Protein AF-A0A1C6UU02-F1 (afdb_monomer)

Structure (mmCIF, N/CA/C/O backbone):
data_AF-A0A1C6UU02-F1
#
_entry.id   AF-A0A1C6UU02-F1
#
loop_
_atom_site.group_PDB
_atom_site.id
_atom_site.type_symbol
_atom_site.label_atom_id
_atom_site.label_alt_id
_atom_site.label_comp_id
_atom_site.label_asym_id
_atom_site.label_entity_id
_atom_site.label_seq_id
_atom_site.pdbx_PDB_ins_code
_atom_site.Cartn_x
_atom_site.Cartn_y
_atom_site.Cartn_z
_atom_site.occupancy
_atom_site.B_iso_or_equiv
_atom_site.auth_seq_id
_atom_site.auth_comp_id
_atom_site.auth_asym_id
_atom_site.auth_atom_id
_atom_site.pdbx_PDB_model_num
ATOM 1 N N . MET A 1 1 ? -21.611 -5.844 -23.981 1.00 40.53 1 MET A N 1
ATOM 2 C CA . MET A 1 1 ? -20.392 -5.677 -23.162 1.00 40.53 1 MET A CA 1
ATOM 3 C C . MET A 1 1 ? -20.808 -4.997 -21.869 1.00 40.53 1 MET A C 1
ATOM 5 O O . MET A 1 1 ? -21.014 -3.793 -21.858 1.00 40.53 1 MET A O 1
ATOM 9 N N . THR A 1 2 ? -21.097 -5.777 -20.831 1.00 46.09 2 THR A N 1
ATOM 10 C CA . THR A 1 2 ? -21.616 -5.283 -19.549 1.00 46.09 2 THR A CA 1
ATOM 11 C C . THR A 1 2 ? -20.455 -4.866 -18.649 1.00 46.09 2 THR A C 1
ATOM 13 O O . THR A 1 2 ? -19.833 -5.696 -17.989 1.00 46.09 2 THR A O 1
ATOM 16 N N . SER A 1 3 ? -20.153 -3.567 -18.643 1.00 44.94 3 SER A N 1
ATOM 17 C CA . SER A 1 3 ? -19.228 -2.929 -17.702 1.00 44.94 3 SER A CA 1
ATOM 18 C C . SER A 1 3 ? -19.846 -2.934 -16.301 1.00 44.94 3 SER A C 1
ATOM 20 O O . SER A 1 3 ? -20.579 -2.022 -15.931 1.00 44.94 3 SER A O 1
ATOM 22 N N . GLN A 1 4 ? -19.614 -4.004 -15.545 1.00 51.34 4 GLN A N 1
ATOM 23 C CA . GLN A 1 4 ? -20.129 -4.163 -14.186 1.00 51.34 4 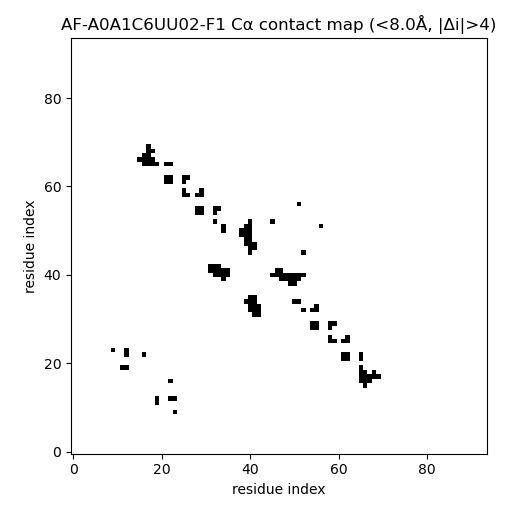GLN A CA 1
ATOM 24 C C . GLN A 1 4 ? -19.157 -3.526 -13.178 1.00 51.34 4 GLN A C 1
ATOM 26 O O . GLN A 1 4 ? -18.070 -4.041 -12.931 1.00 51.34 4 GLN A O 1
ATOM 31 N N . THR A 1 5 ? -19.562 -2.359 -12.667 1.00 50.06 5 THR A N 1
ATOM 32 C CA . THR A 1 5 ? -19.484 -1.945 -11.250 1.00 50.06 5 THR A CA 1
ATOM 33 C C . THR A 1 5 ? -18.200 -2.292 -10.479 1.00 50.06 5 THR A C 1
ATOM 35 O O . THR A 1 5 ? -18.153 -3.215 -9.673 1.00 50.06 5 THR A O 1
ATOM 38 N N . GLY A 1 6 ? -17.175 -1.447 -10.613 1.00 50.75 6 GLY A N 1
ATOM 39 C CA . GLY A 1 6 ? -15.969 -1.469 -9.768 1.00 50.75 6 GLY A CA 1
ATOM 40 C C . GLY A 1 6 ? -16.185 -1.080 -8.293 1.00 50.75 6 GLY A C 1
ATOM 41 O O . GLY A 1 6 ? -15.214 -0.944 -7.559 1.00 50.75 6 GLY A O 1
ATOM 42 N N . THR A 1 7 ? -17.429 -0.887 -7.842 1.00 53.91 7 THR A N 1
ATOM 43 C CA . THR A 1 7 ? -17.753 -0.381 -6.492 1.00 53.91 7 THR A CA 1
ATOM 44 C C . THR A 1 7 ? -18.286 -1.466 -5.541 1.00 53.91 7 THR A C 1
ATOM 46 O O . THR A 1 7 ? -18.223 -1.274 -4.331 1.00 53.91 7 THR A O 1
ATOM 49 N N . ASP A 1 8 ? -18.738 -2.611 -6.071 1.00 49.56 8 ASP A N 1
ATOM 50 C CA . ASP A 1 8 ? -19.448 -3.683 -5.338 1.00 49.56 8 ASP A CA 1
ATOM 51 C C . ASP A 1 8 ? -18.515 -4.756 -4.730 1.00 49.56 8 ASP A C 1
ATOM 53 O O . ASP A 1 8 ? -18.778 -5.310 -3.671 1.00 49.56 8 ASP A O 1
ATOM 57 N N . ARG A 1 9 ? -17.347 -5.023 -5.331 1.00 54.97 9 ARG A N 1
ATOM 58 C CA . ARG A 1 9 ? -16.531 -6.204 -4.965 1.00 54.97 9 ARG A CA 1
ATOM 59 C C . ARG A 1 9 ? -15.604 -6.035 -3.746 1.00 54.97 9 ARG A C 1
ATOM 61 O O . ARG A 1 9 ? -14.786 -6.911 -3.478 1.00 54.97 9 ARG A O 1
ATOM 68 N N . GLN A 1 10 ? -15.701 -4.923 -3.019 1.00 57.09 10 GLN A N 1
ATOM 69 C CA . GLN A 1 10 ? -14.917 -4.634 -1.805 1.00 57.09 10 GLN A CA 1
ATOM 70 C C . GLN A 1 10 ? -15.832 -4.151 -0.677 1.00 57.09 10 GLN A C 1
ATOM 72 O O . GLN A 1 10 ? -15.655 -3.053 -0.145 1.00 57.09 10 GLN A O 1
ATOM 77 N N . ASP A 1 11 ? -16.873 -4.928 -0.395 1.00 61.88 11 ASP A N 1
ATOM 78 C CA . ASP A 1 11 ? -18.028 -4.415 0.338 1.00 61.88 11 ASP A CA 1
ATOM 79 C C . ASP A 1 11 ? -17.699 -4.066 1.801 1.00 61.88 11 ASP A C 1
ATOM 81 O O . ASP A 1 11 ? -18.152 -3.031 2.283 1.00 61.88 11 ASP A O 1
ATOM 85 N N . PHE A 1 12 ? -16.788 -4.794 2.468 1.00 66.56 12 PHE A N 1
ATOM 86 C CA . PHE A 1 12 ? -16.319 -4.430 3.812 1.00 66.56 12 PHE A CA 1
ATOM 87 C C . PHE A 1 12 ? -14.849 -4.796 4.057 1.00 66.56 12 PHE A C 1
ATOM 89 O O . PHE A 1 12 ? -14.406 -5.870 3.640 1.00 66.56 12 PHE A O 1
ATOM 96 N N . PRO A 1 13 ? -14.077 -3.926 4.736 1.00 79.56 13 PRO A N 1
ATOM 97 C CA . PRO A 1 13 ? -12.743 -4.286 5.186 1.00 79.56 13 PRO A CA 1
ATOM 98 C C . PRO A 1 13 ? -12.812 -5.383 6.270 1.00 79.56 13 PRO A C 1
ATOM 100 O O . PRO A 1 13 ? -13.821 -5.484 6.974 1.00 79.56 13 PRO A O 1
ATOM 103 N N . PRO A 1 14 ? -11.744 -6.180 6.443 1.00 82.50 14 PRO A N 1
ATOM 104 C CA . PRO A 1 14 ? -11.637 -7.158 7.520 1.00 82.50 14 PRO A CA 1
ATOM 105 C C . PRO A 1 14 ? -11.813 -6.531 8.906 1.00 82.50 14 PRO A C 1
ATOM 107 O O . PRO A 1 14 ? -11.570 -5.336 9.104 1.00 82.50 14 PRO A O 1
ATOM 110 N N . GLU A 1 15 ? -12.178 -7.354 9.891 1.00 80.44 15 GLU A N 1
ATOM 111 C CA . GLU A 1 15 ? -12.252 -6.900 11.277 1.00 80.44 15 GLU A CA 1
ATOM 112 C C . GLU A 1 15 ? -10.910 -6.318 11.761 1.00 80.44 15 GLU A C 1
ATOM 114 O O . GLU A 1 15 ? -9.828 -6.773 11.389 1.00 80.44 15 GLU A O 1
ATOM 119 N N . GLY A 1 16 ? -10.974 -5.258 12.570 1.00 83.12 16 GLY A N 1
ATOM 120 C CA . GLY A 1 16 ? -9.782 -4.567 13.071 1.00 83.12 16 GLY A CA 1
ATOM 121 C C . GLY A 1 16 ? -9.157 -3.555 12.105 1.00 83.12 16 GLY A C 1
ATOM 122 O O . GLY A 1 16 ? -8.215 -2.868 12.498 1.00 83.12 16 GLY A O 1
ATOM 123 N N . VAL A 1 17 ? -9.680 -3.392 10.884 1.00 89.50 17 VAL A N 1
ATOM 124 C CA . VAL A 1 17 ? -9.340 -2.234 10.046 1.00 89.50 17 VAL A CA 1
ATOM 125 C C . VAL A 1 17 ? -9.952 -0.972 10.650 1.00 89.50 17 VAL A C 1
ATOM 127 O O . VAL A 1 17 ? -11.160 -0.863 10.846 1.00 89.50 17 VAL A O 1
ATOM 130 N N . THR A 1 18 ? -9.094 -0.001 10.928 1.00 88.62 18 THR A N 1
ATOM 131 C CA . THR A 1 18 ? -9.443 1.277 11.562 1.00 88.62 18 THR A CA 1
ATOM 132 C C . THR A 1 18 ? -9.607 2.417 10.562 1.00 88.62 18 THR A C 1
ATOM 134 O O . THR A 1 18 ? -10.345 3.359 10.839 1.00 88.62 18 THR A O 1
ATOM 137 N N . ASP A 1 19 ? -9.006 2.295 9.374 1.00 89.56 19 ASP A N 1
ATOM 138 C CA . ASP A 1 19 ? -9.262 3.167 8.224 1.00 89.56 19 ASP A CA 1
ATOM 139 C C . ASP A 1 19 ? -9.742 2.344 7.007 1.00 89.56 19 ASP A C 1
ATOM 141 O O . ASP A 1 19 ? -8.931 1.870 6.201 1.00 89.56 19 ASP A O 1
ATOM 145 N N . PRO A 1 20 ? -11.070 2.153 6.860 1.00 89.50 20 PRO A N 1
ATOM 146 C CA . PRO A 1 20 ? -11.667 1.418 5.744 1.00 89.50 20 PRO A CA 1
ATOM 147 C C . PRO A 1 20 ? -11.349 1.994 4.363 1.00 89.50 20 PRO A C 1
ATOM 149 O O . PRO A 1 20 ? -11.231 1.242 3.396 1.00 89.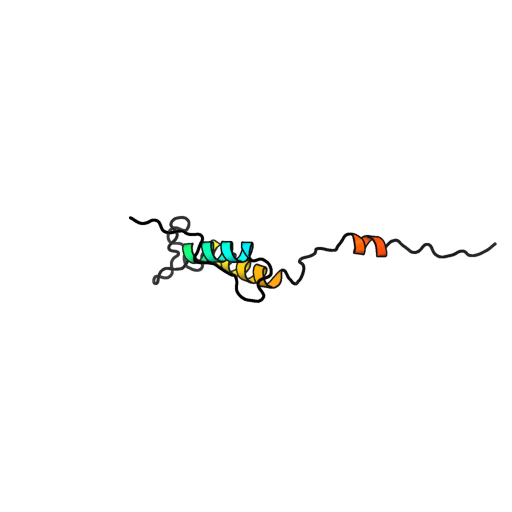50 20 PRO A O 1
ATOM 152 N N . MET A 1 21 ? -11.243 3.320 4.242 1.00 91.94 21 MET A N 1
ATOM 153 C CA . MET A 1 21 ? -11.047 3.978 2.947 1.00 91.94 21 MET A CA 1
ATOM 154 C C . MET A 1 21 ? -9.603 3.832 2.483 1.00 91.94 21 MET A C 1
ATOM 156 O O . MET A 1 21 ? -9.368 3.469 1.327 1.00 91.94 21 MET A O 1
ATOM 160 N N . LEU A 1 22 ? -8.644 4.026 3.394 1.00 92.75 22 LEU A N 1
ATOM 161 C CA . LEU A 1 22 ? -7.235 3.747 3.132 1.00 92.75 22 LEU A CA 1
ATOM 162 C C . LEU A 1 22 ? -7.028 2.281 2.747 1.00 92.75 22 LEU A C 1
ATOM 164 O O . LEU A 1 22 ? -6.320 1.999 1.781 1.00 92.75 22 LEU A O 1
ATOM 168 N N . TRP A 1 23 ? -7.687 1.356 3.451 1.00 92.75 23 TRP A N 1
ATOM 169 C CA . TRP A 1 23 ? -7.605 -0.070 3.148 1.00 92.75 23 TRP A CA 1
ATOM 170 C C . TRP A 1 23 ? -8.112 -0.391 1.734 1.00 92.75 23 TRP A C 1
ATOM 172 O O . TRP A 1 23 ? -7.387 -1.001 0.950 1.00 92.75 23 TRP A O 1
ATOM 182 N N . ARG A 1 24 ? -9.311 0.078 1.357 1.00 93.19 24 ARG A N 1
ATOM 183 C CA . ARG A 1 24 ? -9.904 -0.174 0.023 1.00 93.19 24 ARG A CA 1
ATOM 184 C C . ARG A 1 24 ? -9.048 0.384 -1.114 1.00 93.19 24 ARG A C 1
ATOM 186 O O . ARG A 1 24 ? -8.834 -0.280 -2.135 1.00 93.19 24 ARG A O 1
ATOM 193 N N . LEU A 1 25 ? -8.520 1.595 -0.932 1.00 94.56 25 LEU A N 1
ATOM 194 C CA . LEU A 1 25 ? -7.602 2.202 -1.892 1.00 94.56 25 LEU A CA 1
ATOM 195 C C . LEU A 1 25 ? -6.335 1.354 -2.045 1.00 94.56 25 LEU A C 1
ATOM 197 O O . LEU A 1 25 ? -5.940 1.033 -3.164 1.00 94.56 25 LEU A O 1
ATOM 201 N N . ALA A 1 26 ? -5.728 0.952 -0.929 1.00 94.75 26 ALA A N 1
ATOM 202 C CA . ALA A 1 26 ? -4.512 0.152 -0.931 1.00 94.75 26 ALA A CA 1
ATOM 203 C C . ALA A 1 26 ? -4.712 -1.216 -1.607 1.00 94.75 26 ALA A C 1
ATOM 205 O O . ALA A 1 26 ? -3.878 -1.615 -2.417 1.00 94.75 26 ALA A O 1
ATOM 206 N N . VAL A 1 27 ? -5.839 -1.897 -1.369 1.00 93.94 27 VAL A N 1
ATOM 207 C CA . VAL A 1 27 ? -6.176 -3.154 -2.065 1.00 93.94 27 VAL A CA 1
ATOM 208 C C . VAL A 1 27 ? -6.293 -2.936 -3.574 1.00 93.94 27 VAL A C 1
ATOM 210 O O . VAL A 1 27 ? -5.777 -3.735 -4.352 1.00 93.94 27 VAL A O 1
ATOM 213 N N . SER A 1 28 ? -6.935 -1.846 -3.997 1.00 93.75 28 SER A N 1
ATOM 214 C CA . SER A 1 28 ? -7.105 -1.532 -5.422 1.00 93.75 28 SER A CA 1
ATOM 215 C C . SER A 1 28 ? -5.757 -1.296 -6.114 1.00 93.75 28 SER A C 1
ATOM 217 O O . SER A 1 28 ? -5.503 -1.851 -7.182 1.00 93.75 28 SER A O 1
ATOM 219 N N . VAL A 1 29 ? -4.857 -0.545 -5.468 1.00 94.06 29 VAL A N 1
ATOM 220 C CA . VAL A 1 29 ? -3.487 -0.319 -5.960 1.00 94.06 29 VAL A CA 1
ATOM 221 C C . VAL A 1 29 ? -2.690 -1.624 -5.983 1.00 94.06 29 VAL A C 1
ATOM 223 O O . VAL A 1 29 ? -1.999 -1.902 -6.961 1.00 94.06 29 VAL A O 1
ATOM 226 N N . ALA A 1 30 ? -2.787 -2.455 -4.942 1.00 92.94 30 ALA A N 1
ATOM 227 C CA . ALA A 1 30 ? -2.106 -3.744 -4.914 1.00 92.94 30 ALA A CA 1
ATOM 228 C C . ALA A 1 30 ? -2.550 -4.621 -6.094 1.00 92.94 30 ALA A C 1
ATOM 230 O O . ALA A 1 30 ? -1.707 -5.055 -6.871 1.00 92.94 30 ALA A O 1
ATOM 231 N N . GLU A 1 31 ? -3.850 -4.827 -6.298 1.00 91.25 31 GLU A N 1
ATOM 232 C CA . GLU A 1 31 ? -4.361 -5.664 -7.393 1.00 91.25 31 GLU A CA 1
ATOM 233 C C . GLU A 1 31 ? -3.885 -5.189 -8.777 1.00 91.25 31 GLU A C 1
ATOM 235 O O . GLU A 1 31 ? -3.493 -6.015 -9.607 1.00 91.25 31 GLU A O 1
ATOM 240 N N . GLU A 1 32 ? -3.820 -3.874 -9.007 1.00 91.81 32 GLU A N 1
ATOM 241 C CA . GLU A 1 32 ? -3.303 -3.312 -10.261 1.00 91.81 32 GLU A CA 1
ATOM 242 C C . GLU A 1 32 ? -1.793 -3.558 -10.443 1.00 91.81 32 GLU A C 1
ATOM 244 O O . GLU A 1 32 ? -1.317 -3.817 -11.551 1.00 91.81 32 GLU A O 1
ATOM 249 N N . HIS A 1 33 ? -1.030 -3.536 -9.349 1.00 91.88 33 HIS A N 1
ATOM 250 C CA . HIS A 1 33 ? 0.423 -3.735 -9.334 1.00 91.88 33 HIS A CA 1
ATOM 251 C C . HIS A 1 33 ? 0.863 -5.169 -9.026 1.00 91.88 33 HIS A C 1
ATOM 253 O O . HIS A 1 33 ? 2.058 -5.424 -8.831 1.00 91.88 33 HIS A O 1
ATOM 259 N N . ARG A 1 34 ? -0.070 -6.121 -8.975 1.00 84.25 34 ARG A N 1
ATOM 260 C CA . ARG A 1 34 ? 0.239 -7.517 -8.677 1.00 84.25 34 ARG A CA 1
ATOM 261 C C . ARG A 1 34 ? 1.225 -8.056 -9.702 1.00 84.25 34 ARG A C 1
ATOM 263 O O . ARG A 1 34 ? 1.046 -7.859 -10.905 1.00 84.25 34 ARG A O 1
ATOM 270 N N . GLY A 1 35 ? 2.255 -8.756 -9.241 1.00 76.44 35 GLY A N 1
ATOM 271 C CA . GLY A 1 35 ? 3.197 -9.416 -10.137 1.00 76.44 35 GLY A CA 1
ATOM 272 C C . GLY A 1 35 ? 2.494 -10.335 -11.137 1.00 76.44 35 GLY A C 1
ATOM 273 O O . GLY A 1 35 ? 1.449 -10.922 -10.830 1.00 76.44 35 GLY A O 1
ATOM 274 N N . ALA A 1 36 ? 3.045 -10.427 -12.343 1.00 66.38 36 ALA A N 1
ATOM 275 C CA . ALA A 1 36 ? 2.801 -11.564 -13.221 1.00 66.38 36 ALA A CA 1
ATOM 276 C C . ALA A 1 36 ? 3.657 -12.755 -12.752 1.00 66.38 36 ALA A C 1
ATOM 278 O O . ALA A 1 36 ? 4.644 -12.566 -12.040 1.00 66.38 36 ALA A O 1
ATOM 279 N N . GLU A 1 37 ? 3.322 -13.974 -13.180 1.00 63.53 37 GLU A N 1
ATOM 280 C CA . GLU A 1 37 ? 4.076 -15.198 -12.838 1.00 63.53 37 GLU A CA 1
ATOM 281 C C . GLU A 1 37 ? 5.575 -15.113 -13.191 1.00 63.53 37 GLU A C 1
ATOM 283 O O . GLU A 1 37 ? 6.392 -15.838 -12.638 1.00 63.53 37 GLU A O 1
ATOM 288 N N . GLN A 1 38 ? 5.950 -14.180 -14.069 1.00 67.88 38 GLN A N 1
ATOM 289 C CA . GLN A 1 38 ? 7.314 -13.949 -14.548 1.00 67.88 38 GLN A CA 1
ATOM 290 C C . GLN A 1 38 ? 8.139 -12.984 -13.672 1.00 67.88 38 GLN A C 1
ATOM 292 O O . GLN A 1 38 ? 9.209 -12.559 -14.093 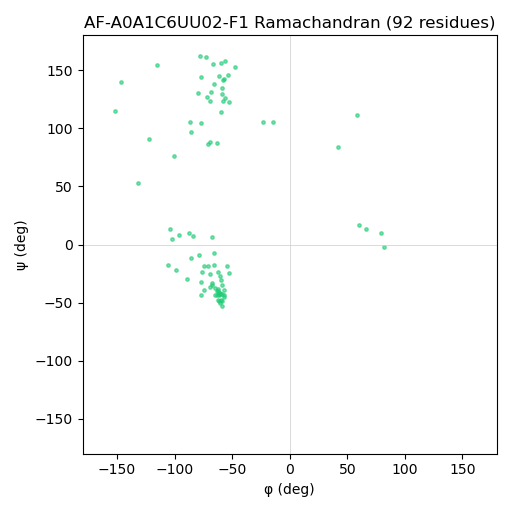1.00 67.88 38 GLN A O 1
ATOM 297 N N . GLY A 1 39 ? 7.666 -12.605 -12.478 1.00 78.12 39 GLY A N 1
ATOM 298 C CA . GLY A 1 39 ? 8.451 -11.804 -11.524 1.00 78.12 39 GLY A CA 1
ATOM 299 C C . GLY A 1 39 ? 8.513 -10.297 -11.809 1.00 78.12 39 GLY A C 1
ATOM 300 O O . GLY A 1 39 ? 9.249 -9.584 -11.131 1.00 78.12 39 GLY A O 1
ATOM 301 N N . HIS A 1 40 ? 7.714 -9.794 -12.754 1.00 85.88 40 HIS A N 1
ATOM 302 C CA . HIS A 1 40 ? 7.631 -8.370 -13.103 1.00 85.88 40 HIS A CA 1
ATOM 303 C C . HIS A 1 40 ? 6.251 -7.791 -12.783 1.00 85.88 40 HIS A C 1
ATOM 305 O O . HIS A 1 40 ? 5.244 -8.508 -12.710 1.00 85.88 40 HIS A O 1
ATOM 311 N N . CYS A 1 41 ? 6.195 -6.479 -12.557 1.00 89.19 41 CYS A N 1
ATOM 312 C CA . CYS A 1 41 ? 4.935 -5.769 -12.362 1.00 89.19 41 CYS A CA 1
ATOM 313 C C . CYS A 1 41 ? 4.125 -5.735 -13.667 1.00 89.19 41 CYS A C 1
ATOM 315 O O . CYS A 1 41 ? 4.646 -5.340 -14.706 1.00 89.19 41 CYS A O 1
ATOM 317 N N . ARG A 1 42 ? 2.834 -6.093 -13.609 1.00 83.06 42 ARG A N 1
ATOM 318 C CA . ARG A 1 42 ? 1.943 -6.057 -14.785 1.00 83.06 42 ARG A CA 1
ATOM 319 C C . ARG A 1 42 ? 1.512 -4.642 -15.192 1.00 83.06 42 ARG A C 1
ATOM 321 O O . ARG A 1 42 ? 0.985 -4.458 -16.285 1.00 83.06 42 ARG A O 1
ATOM 328 N N . ASN A 1 43 ? 1.647 -3.667 -14.289 1.00 86.62 43 ASN A N 1
ATOM 329 C CA . ASN A 1 43 ? 1.169 -2.308 -14.519 1.00 86.62 43 ASN A CA 1
ATOM 330 C C . ASN A 1 43 ? 2.065 -1.600 -15.544 1.00 86.62 43 ASN A C 1
ATOM 332 O O . ASN A 1 43 ? 3.277 -1.505 -15.351 1.00 86.62 43 ASN A O 1
ATOM 336 N N . LEU A 1 44 ? 1.457 -1.051 -16.599 1.00 86.56 44 LEU A N 1
ATOM 337 C CA . LEU A 1 44 ? 2.149 -0.341 -17.679 1.00 86.56 44 LEU A CA 1
ATOM 338 C C . LEU A 1 44 ? 2.922 0.892 -17.185 1.00 86.56 44 LEU A C 1
ATOM 340 O O . LEU A 1 44 ? 3.938 1.253 -17.772 1.00 86.56 44 LEU A O 1
ATOM 344 N N . GLN A 1 45 ? 2.490 1.507 -16.081 1.00 87.25 45 GLN A N 1
ATOM 345 C CA . GLN A 1 45 ? 3.190 2.631 -15.449 1.00 87.25 45 GLN A CA 1
ATOM 346 C C . GLN A 1 45 ? 4.501 2.208 -14.770 1.00 87.25 45 GLN A C 1
ATOM 348 O O . GLN A 1 45 ? 5.362 3.039 -14.499 1.00 87.25 45 GLN A O 1
ATOM 353 N N . CYS A 1 46 ? 4.665 0.913 -14.495 1.00 87.31 46 CYS A N 1
ATOM 354 C CA . CYS A 1 46 ? 5.872 0.329 -13.924 1.00 87.31 46 CYS A CA 1
ATOM 355 C C . CYS A 1 46 ? 6.716 -0.421 -14.959 1.00 87.31 46 CYS A C 1
ATOM 357 O O . CYS A 1 46 ? 7.558 -1.188 -14.519 1.00 87.31 46 CYS A O 1
ATOM 359 N N . ALA A 1 47 ? 6.460 -0.266 -16.265 1.00 71.19 47 ALA A N 1
ATOM 360 C CA . ALA A 1 47 ? 7.043 -1.031 -17.378 1.00 71.19 47 ALA A CA 1
ATOM 361 C C . ALA A 1 47 ? 8.297 -1.863 -17.019 1.00 71.19 47 ALA A C 1
ATOM 363 O O . ALA A 1 47 ? 9.381 -1.314 -16.827 1.00 71.19 47 ALA A O 1
ATOM 364 N N . ASP A 1 48 ? 8.103 -3.185 -16.914 1.00 68.81 48 ASP A N 1
ATOM 365 C CA . ASP A 1 48 ? 9.136 -4.212 -16.686 1.00 68.81 48 ASP A CA 1
ATOM 366 C C . ASP A 1 48 ? 9.959 -4.083 -15.388 1.00 68.81 48 ASP A C 1
ATOM 368 O O . ASP A 1 48 ? 11.003 -4.707 -15.226 1.00 68.81 48 ASP A O 1
ATOM 372 N N . GLN A 1 49 ? 9.498 -3.303 -14.408 1.00 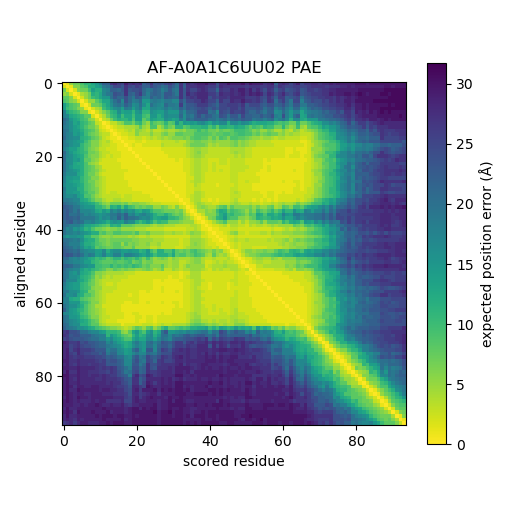80.62 49 GLN A N 1
ATOM 373 C CA . GLN A 1 49 ? 10.160 -3.257 -13.105 1.00 80.62 49 GLN A CA 1
ATOM 374 C C . GLN A 1 49 ? 10.036 -4.612 -12.385 1.00 80.62 49 GLN A C 1
ATOM 376 O O . GLN A 1 49 ? 8.940 -5.203 -12.366 1.00 80.62 49 GLN A O 1
ATOM 381 N N . PRO A 1 50 ? 11.118 -5.085 -11.736 1.00 84.00 50 PRO A N 1
ATOM 382 C CA . PRO A 1 50 ? 1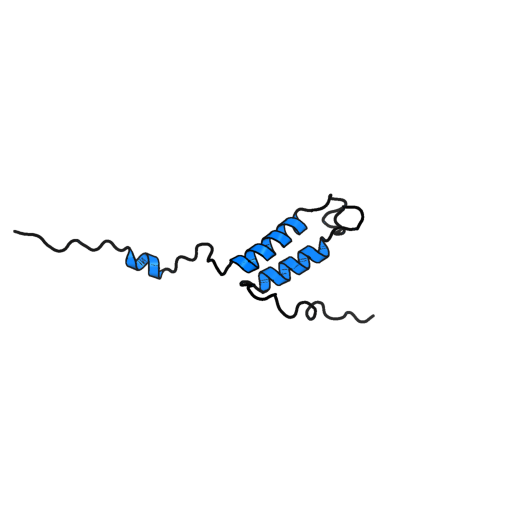1.082 -6.308 -10.952 1.00 84.00 50 PRO A CA 1
ATOM 383 C C . PRO A 1 50 ? 10.091 -6.172 -9.792 1.00 84.00 50 PRO A C 1
ATOM 385 O O . PRO A 1 50 ? 9.916 -5.103 -9.198 1.00 84.00 50 PRO A O 1
ATOM 388 N N . GLN A 1 51 ? 9.415 -7.269 -9.465 1.00 81.94 51 GLN A N 1
ATOM 389 C CA . GLN A 1 51 ? 8.591 -7.351 -8.265 1.00 81.94 51 GLN A CA 1
ATOM 390 C C . GLN A 1 51 ? 9.455 -7.542 -7.005 1.00 81.94 51 GLN A C 1
ATOM 392 O O . GLN A 1 51 ? 10.434 -8.287 -7.050 1.00 81.94 51 G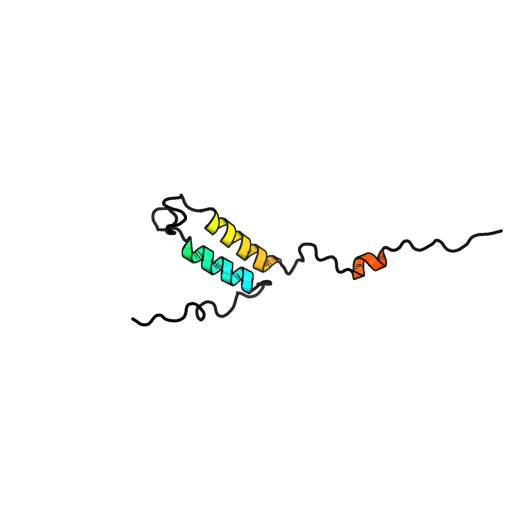LN A O 1
ATOM 397 N N . PRO A 1 52 ? 9.067 -6.946 -5.860 1.00 88.62 52 PRO A N 1
ATOM 398 C CA . PRO A 1 52 ? 7.934 -6.035 -5.689 1.00 88.62 52 PRO A CA 1
ATOM 399 C C . PRO A 1 52 ? 8.267 -4.612 -6.159 1.00 88.62 52 PRO A C 1
ATOM 401 O O . PRO A 1 52 ? 9.252 -4.012 -5.736 1.00 88.62 52 PRO A O 1
ATOM 404 N N . CYS A 1 53 ? 7.399 -4.028 -6.986 1.00 91.94 53 CYS A N 1
ATOM 405 C CA . CYS A 1 53 ? 7.549 -2.626 -7.374 1.00 91.94 53 CYS A CA 1
ATOM 406 C C . CYS A 1 53 ? 7.196 -1.680 -6.207 1.00 91.94 53 CYS A C 1
ATOM 408 O O . CYS A 1 53 ? 6.509 -2.062 -5.250 1.00 91.94 53 CYS A O 1
ATOM 410 N N . ALA A 1 54 ? 7.648 -0.423 -6.280 1.00 92.25 54 ALA A N 1
ATOM 411 C CA . ALA A 1 54 ? 7.406 0.559 -5.220 1.00 92.25 54 ALA A CA 1
ATOM 412 C C . ALA A 1 54 ? 5.906 0.770 -4.910 1.00 92.25 54 ALA A C 1
ATOM 414 O O . ALA A 1 54 ? 5.554 0.705 -3.731 1.00 92.25 54 ALA A O 1
ATOM 415 N N . PRO A 1 55 ? 4.999 0.910 -5.902 1.00 93.19 55 PRO A N 1
ATOM 416 C CA . PRO A 1 55 ? 3.569 1.058 -5.621 1.00 93.19 55 PRO A CA 1
ATOM 417 C C . PRO A 1 55 ? 2.955 -0.153 -4.912 1.00 93.19 55 PRO A C 1
ATOM 419 O O . PRO A 1 55 ? 2.190 0.019 -3.966 1.00 93.19 55 PRO A O 1
ATOM 422 N N . TRP A 1 56 ? 3.343 -1.376 -5.298 1.00 93.56 56 TRP A N 1
ATOM 423 C CA . TRP A 1 56 ? 2.924 -2.592 -4.593 1.00 93.56 56 TRP A CA 1
ATOM 424 C C . TRP A 1 56 ? 3.382 -2.560 -3.133 1.00 93.56 56 TRP A C 1
ATOM 426 O O . TRP A 1 56 ? 2.586 -2.779 -2.224 1.00 93.56 56 TRP A O 1
ATOM 436 N N . THR A 1 57 ? 4.652 -2.223 -2.895 1.00 93.81 57 THR A N 1
ATOM 437 C CA . THR A 1 57 ? 5.222 -2.142 -1.541 1.00 93.81 57 THR A CA 1
ATOM 438 C C . THR A 1 57 ? 4.504 -1.101 -0.679 1.00 93.81 57 THR A C 1
ATOM 440 O O . THR A 1 57 ? 4.216 -1.353 0.492 1.00 93.81 57 THR A O 1
ATOM 443 N N . TRP A 1 58 ? 4.184 0.067 -1.239 1.00 94.75 58 TRP A N 1
ATOM 444 C CA . TRP A 1 58 ? 3.451 1.112 -0.523 1.00 94.75 58 TRP A CA 1
ATOM 445 C C . TRP A 1 58 ? 2.002 0.729 -0.244 1.00 94.75 58 TRP A C 1
ATOM 447 O O . TRP A 1 58 ? 1.513 1.023 0.844 1.00 94.75 58 TRP A O 1
ATOM 457 N N . ALA A 1 59 ? 1.342 0.024 -1.162 1.00 95.44 59 ALA A N 1
ATOM 458 C CA . ALA A 1 59 ? 0.007 -0.514 -0.931 1.00 95.44 59 ALA A CA 1
ATOM 459 C C . ALA A 1 59 ? -0.011 -1.514 0.236 1.00 95.44 59 ALA A C 1
ATOM 461 O O . ALA A 1 59 ? -0.873 -1.414 1.106 1.00 95.44 59 ALA A O 1
ATOM 462 N N . GLN A 1 60 ? 0.975 -2.416 0.323 1.00 94.19 60 GLN A N 1
ATOM 463 C CA . GLN A 1 60 ? 1.091 -3.329 1.469 1.00 94.19 60 GLN A CA 1
ATOM 464 C C . GLN A 1 60 ? 1.221 -2.560 2.791 1.00 94.19 60 GLN A C 1
ATOM 466 O O . GLN A 1 60 ? 0.447 -2.793 3.719 1.00 94.19 60 GLN A O 1
ATOM 471 N N . ARG A 1 61 ? 2.112 -1.561 2.849 1.00 94.56 61 ARG A N 1
ATOM 472 C CA . ARG A 1 61 ? 2.268 -0.719 4.048 1.00 94.56 61 ARG A CA 1
ATOM 473 C C . ARG A 1 61 ? 1.013 0.080 4.389 1.00 94.56 61 ARG A C 1
ATOM 475 O O . ARG A 1 61 ? 0.702 0.260 5.561 1.00 94.56 61 ARG A O 1
ATOM 482 N N . ALA A 1 62 ? 0.297 0.586 3.390 1.00 93.81 62 ALA A N 1
ATOM 483 C CA . ALA A 1 62 ? -0.943 1.323 3.604 1.00 93.81 62 ALA A CA 1
ATOM 484 C C . ALA A 1 62 ? -2.037 0.427 4.202 1.00 93.81 62 ALA A C 1
ATOM 486 O O . ALA A 1 62 ? -2.756 0.880 5.090 1.00 93.81 62 ALA A O 1
ATOM 487 N N . MET A 1 63 ? -2.114 -0.845 3.792 1.00 93.44 63 MET A N 1
ATOM 488 C CA . MET A 1 63 ? -2.994 -1.820 4.440 1.00 93.44 63 MET A CA 1
ATOM 489 C C . MET A 1 63 ? -2.603 -2.026 5.906 1.00 93.44 63 MET A C 1
ATOM 491 O O . MET A 1 63 ? -3.472 -1.914 6.764 1.00 93.44 63 MET A O 1
ATOM 495 N N . GLU A 1 64 ? -1.317 -2.233 6.218 1.00 92.25 64 GLU A N 1
ATOM 496 C CA . GLU A 1 64 ? -0.837 -2.359 7.608 1.00 92.25 64 GLU A CA 1
ATOM 497 C C . GLU A 1 64 ? -1.183 -1.126 8.457 1.00 92.25 64 GLU A C 1
ATOM 499 O O . GLU A 1 64 ? -1.671 -1.252 9.582 1.00 92.25 64 GLU A O 1
ATOM 504 N N . LEU A 1 65 ? -0.998 0.076 7.906 1.00 91.88 65 LEU A N 1
ATOM 505 C CA . LEU A 1 65 ? -1.373 1.322 8.573 1.00 91.88 65 LEU A CA 1
ATOM 506 C C . LEU A 1 65 ? -2.882 1.413 8.803 1.00 91.88 65 LEU A C 1
ATOM 508 O O . LEU A 1 65 ? -3.296 1.829 9.882 1.00 91.88 65 LEU A O 1
ATOM 512 N N . ALA A 1 66 ? -3.700 0.983 7.843 1.00 90.94 66 ALA A N 1
ATOM 513 C CA . ALA A 1 66 ? -5.152 0.934 7.992 1.00 90.94 66 ALA A CA 1
ATOM 514 C C . ALA A 1 66 ? -5.599 0.038 9.162 1.00 90.94 66 ALA A C 1
ATOM 516 O O . ALA A 1 66 ? -6.604 0.347 9.802 1.00 90.94 66 ALA A O 1
ATOM 517 N N . TYR A 1 67 ? -4.852 -1.017 9.502 1.00 87.75 67 TYR A N 1
ATOM 518 C CA . TYR A 1 67 ? -5.075 -1.785 10.738 1.00 87.75 67 TYR A CA 1
ATOM 519 C C . TYR A 1 67 ? -4.598 -1.038 11.991 1.00 87.75 67 TYR A C 1
ATOM 521 O O . TYR A 1 67 ? -5.240 -1.088 13.036 1.00 87.75 67 TYR A O 1
ATOM 529 N N . GLN A 1 68 ? -3.465 -0.340 11.909 1.00 76.19 68 GLN A N 1
ATOM 530 C CA . GLN A 1 68 ? -2.802 0.241 13.078 1.00 76.19 68 GLN A CA 1
ATOM 531 C C . GLN A 1 68 ? -3.304 1.633 13.490 1.00 76.19 68 GLN A C 1
ATOM 533 O O . GLN A 1 68 ? -2.972 2.067 14.591 1.00 76.19 68 GLN A O 1
ATOM 538 N N . GLN A 1 69 ? -4.111 2.335 12.687 1.00 61.75 69 GLN A N 1
ATOM 539 C CA . GLN A 1 69 ? -4.577 3.698 13.009 1.00 61.75 69 GLN A CA 1
ATOM 540 C C . GLN A 1 69 ? -5.508 3.799 14.239 1.00 61.75 69 GLN A C 1
ATOM 542 O O . GLN A 1 69 ? -5.736 4.901 14.737 1.00 61.75 69 GLN A O 1
ATOM 547 N N . GLY A 1 70 ? -5.948 2.680 14.827 1.00 53.44 70 GLY A N 1
ATOM 548 C CA . GLY A 1 70 ? -6.516 2.647 16.187 1.00 53.44 70 GLY A CA 1
ATOM 549 C C . GLY A 1 70 ? -5.506 2.998 17.290 1.00 53.44 70 GLY A C 1
ATOM 550 O O . GLY A 1 70 ? -5.892 3.375 18.394 1.00 53.44 70 GLY A O 1
ATOM 551 N N . GLN A 1 71 ? -4.209 2.930 16.984 1.00 55.50 71 GLN A N 1
ATOM 552 C CA . GLN A 1 71 ? -3.105 3.414 17.806 1.00 55.50 71 GLN A CA 1
ATOM 553 C C . GLN A 1 71 ? -2.650 4.760 17.249 1.00 55.50 71 GLN A C 1
ATOM 555 O O . GLN A 1 71 ? -1.657 4.863 16.535 1.00 55.50 71 GLN A O 1
ATOM 560 N N . THR A 1 72 ? -3.453 5.784 17.534 1.00 54.75 72 THR A N 1
ATOM 561 C CA . THR A 1 72 ? -3.268 7.191 17.163 1.00 54.75 72 THR A CA 1
ATOM 562 C C . THR A 1 72 ? -1.807 7.560 16.883 1.00 54.75 72 THR A C 1
ATOM 564 O O . THR A 1 72 ? -1.017 7.761 17.810 1.00 54.75 72 THR A O 1
ATOM 567 N N . PHE A 1 73 ? -1.459 7.723 15.605 1.00 56.09 73 PHE A N 1
ATOM 568 C CA . PHE A 1 73 ? -0.284 8.488 15.200 1.00 56.09 73 PHE A CA 1
ATOM 569 C C . PHE A 1 73 ? -0.506 9.940 15.655 1.00 56.09 73 PHE A C 1
ATOM 571 O O . PHE A 1 73 ? -1.080 10.765 14.954 1.00 56.09 73 PHE A O 1
ATOM 578 N N . GLY A 1 74 ? -0.124 10.245 16.895 1.00 56.09 74 GLY A N 1
ATOM 579 C CA . GLY A 1 74 ? 0.120 11.607 17.359 1.00 56.09 74 GLY A CA 1
ATOM 580 C C . GLY A 1 74 ? -1.065 12.575 17.439 1.00 56.09 74 GLY A C 1
ATOM 581 O O . GLY A 1 74 ? -0.805 13.764 17.638 1.00 56.09 74 GLY A O 1
ATOM 582 N N . TYR A 1 75 ? -2.336 12.151 17.361 1.00 53.97 75 TYR A N 1
ATOM 583 C CA . TYR A 1 75 ? -3.422 13.057 17.755 1.00 53.97 75 TYR A CA 1
ATOM 584 C C . TYR A 1 75 ? -3.399 13.235 19.274 1.00 53.97 75 TYR A C 1
ATOM 586 O O . TYR A 1 75 ? -4.064 12.529 20.028 1.00 53.97 75 TYR A O 1
ATOM 594 N N . ARG A 1 76 ? -2.590 14.189 19.738 1.00 56.81 76 ARG A N 1
ATOM 595 C CA . ARG A 1 76 ? -2.675 14.705 21.098 1.00 56.81 76 ARG A CA 1
ATOM 596 C C . ARG A 1 76 ? -3.876 15.652 21.115 1.00 56.81 76 ARG A C 1
ATOM 598 O O . ARG A 1 76 ? -3.751 16.755 20.576 1.00 56.81 76 ARG A O 1
ATOM 605 N N . PRO A 1 77 ? -5.031 15.265 21.693 1.00 55.44 77 PRO A N 1
ATOM 606 C CA . PRO A 1 77 ? -6.184 16.151 21.728 1.00 55.44 77 PRO A CA 1
ATOM 607 C C . PRO A 1 77 ? -5.779 17.448 22.433 1.00 55.44 77 PRO A C 1
ATOM 609 O O . PRO A 1 77 ? -5.010 17.426 23.400 1.00 55.44 77 PRO A O 1
ATOM 612 N N . ALA A 1 78 ? -6.277 18.591 2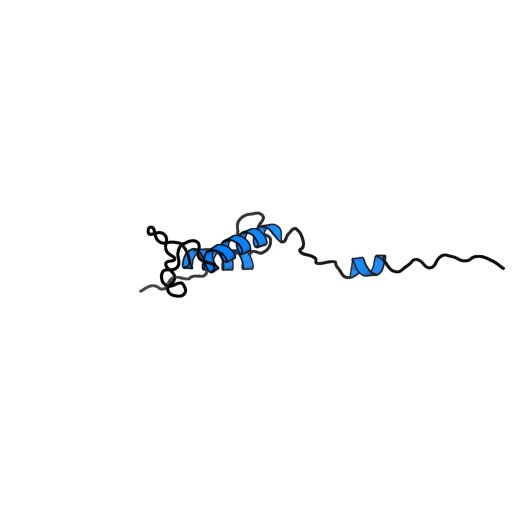1.958 1.00 59.69 78 ALA A N 1
ATOM 613 C CA . ALA A 1 78 ? -5.949 19.905 22.524 1.00 59.69 78 ALA A CA 1
ATOM 614 C C . ALA A 1 78 ? -6.188 19.970 24.052 1.00 59.69 78 ALA A C 1
ATOM 616 O O . ALA A 1 78 ? -5.502 20.702 24.769 1.00 59.69 78 ALA A O 1
ATOM 617 N N . SER A 1 79 ? -7.078 19.117 24.569 1.00 59.09 79 SER A N 1
ATOM 618 C CA . SER A 1 79 ? -7.359 18.918 25.994 1.00 59.09 79 SER A CA 1
ATOM 619 C C . SER A 1 79 ? -6.172 18.399 26.822 1.00 59.09 79 SER A C 1
ATOM 621 O O . SER A 1 79 ? -6.120 18.649 28.026 1.00 59.09 79 SER A O 1
ATOM 623 N N . ALA A 1 80 ? -5.181 17.736 26.219 1.00 58.06 80 ALA A N 1
ATOM 624 C CA . ALA A 1 80 ? -3.952 17.332 26.906 1.00 58.06 80 ALA A CA 1
ATOM 625 C C . ALA A 1 80 ? -2.989 18.513 27.126 1.00 58.06 80 ALA A C 1
ATOM 627 O O . ALA A 1 80 ? -2.174 18.479 28.048 1.00 58.06 80 ALA A O 1
ATOM 628 N N . ARG A 1 81 ? -3.087 19.578 26.317 1.00 56.03 81 ARG A N 1
ATOM 629 C CA . ARG A 1 81 ? -2.260 20.793 26.437 1.00 56.03 81 ARG A CA 1
ATOM 630 C C . ARG A 1 81 ? -2.736 21.693 27.584 1.00 56.03 81 ARG A C 1
ATOM 632 O O . ARG A 1 81 ? -1.913 22.294 28.262 1.00 56.03 81 ARG A O 1
ATOM 639 N N . ALA A 1 82 ? -4.042 21.705 27.861 1.00 57.41 82 ALA A N 1
ATOM 640 C CA . ALA A 1 82 ? -4.642 22.482 28.950 1.00 57.41 82 ALA A CA 1
ATOM 641 C C . ALA A 1 82 ? -4.280 21.965 30.359 1.00 57.41 82 ALA A C 1
ATOM 643 O O . ALA A 1 82 ? -4.238 22.743 31.306 1.00 57.41 82 ALA A O 1
ATOM 644 N N . ARG A 1 83 ? -3.954 20.672 30.509 1.00 57.88 83 ARG A N 1
ATOM 645 C CA . ARG A 1 83 ? -3.559 20.077 31.804 1.00 57.88 83 ARG A CA 1
ATOM 646 C C . ARG A 1 83 ? -2.109 20.371 32.215 1.00 57.88 83 ARG A C 1
ATOM 648 O O . ARG A 1 83 ? -1.730 20.047 33.333 1.00 57.88 83 ARG A O 1
ATOM 655 N N . GLN A 1 84 ? -1.309 20.946 31.315 1.00 57.47 84 GLN A N 1
ATOM 656 C CA . GLN A 1 84 ? 0.119 21.234 31.517 1.00 57.47 84 GLN A CA 1
ATOM 657 C C . GLN A 1 84 ? 0.390 22.710 31.836 1.00 57.47 84 GLN A C 1
ATOM 659 O O . GLN A 1 84 ? 1.551 23.103 31.929 1.00 57.47 84 GLN A O 1
ATOM 664 N N . ALA A 1 85 ? -0.651 23.540 31.990 1.00 57.47 85 ALA A N 1
ATOM 665 C CA . ALA A 1 85 ? -0.462 24.883 32.520 1.00 57.47 85 ALA A CA 1
ATOM 666 C C . ALA A 1 85 ? 0.223 24.761 33.895 1.00 57.47 85 ALA A C 1
ATOM 668 O O . ALA A 1 85 ? -0.261 23.993 34.735 1.00 57.47 85 ALA A O 1
ATOM 669 N N . PRO A 1 86 ? 1.361 25.441 34.126 1.00 55.81 86 PRO A N 1
ATOM 670 C CA . PRO A 1 86 ? 2.053 25.344 35.398 1.00 55.81 86 PRO A CA 1
ATOM 671 C C . PRO A 1 86 ? 1.089 25.778 36.499 1.00 55.81 86 PRO A C 1
ATOM 673 O O . PRO A 1 86 ? 0.530 26.877 36.448 1.00 55.81 86 PRO A O 1
ATOM 676 N N . ARG A 1 87 ? 0.867 24.904 37.490 1.00 64.06 87 ARG A N 1
ATOM 677 C CA . ARG A 1 87 ? 0.186 25.313 38.717 1.00 64.06 87 ARG A CA 1
ATOM 678 C C . ARG A 1 87 ? 1.043 26.422 39.311 1.00 64.06 87 ARG A C 1
ATOM 680 O O . ARG A 1 87 ? 2.194 26.168 39.663 1.00 64.06 87 ARG A O 1
ATOM 687 N N . ARG A 1 88 ? 0.511 27.648 39.364 1.00 59.56 88 ARG A N 1
ATOM 688 C CA . ARG A 1 88 ? 1.138 28.715 40.144 1.00 59.56 88 ARG A CA 1
ATOM 689 C C . ARG A 1 88 ? 1.344 28.150 41.552 1.00 59.56 88 ARG A C 1
ATOM 691 O O . ARG A 1 88 ? 0.356 27.678 42.116 1.00 59.56 88 ARG A O 1
ATOM 698 N N . PRO A 1 89 ? 2.576 28.117 42.088 1.00 53.22 89 PRO A N 1
ATOM 699 C CA . PRO A 1 89 ? 2.745 27.766 43.482 1.00 53.22 89 PRO A CA 1
ATOM 700 C C . PRO A 1 89 ? 1.951 28.777 44.306 1.00 53.22 89 PRO A C 1
ATOM 702 O O . PRO A 1 89 ? 2.012 29.987 44.063 1.00 53.22 89 PRO A O 1
ATOM 705 N N . ASP A 1 90 ? 1.136 28.224 45.197 1.00 55.38 90 ASP A N 1
ATOM 706 C CA . ASP A 1 90 ? 0.399 28.964 46.203 1.00 55.38 90 ASP A CA 1
ATOM 707 C C . ASP A 1 90 ? 1.373 29.725 47.117 1.00 55.38 90 ASP A C 1
ATOM 709 O O . ASP A 1 90 ? 2.556 29.389 47.217 1.00 55.38 90 ASP A O 1
ATOM 713 N N . ALA A 1 91 ? 0.852 30.786 47.717 1.00 53.84 91 ALA A N 1
ATOM 714 C CA . ALA A 1 91 ? 1.539 31.867 48.415 1.00 53.84 91 ALA A CA 1
ATOM 715 C C . ALA A 1 91 ? 2.621 31.458 49.437 1.00 53.84 91 ALA A C 1
ATOM 717 O O . ALA A 1 91 ? 2.492 30.453 50.130 1.00 53.84 91 ALA A O 1
ATOM 718 N N . ALA A 1 92 ? 3.604 32.343 49.662 1.00 46.19 92 ALA A N 1
ATOM 719 C CA . ALA A 1 92 ? 4.272 32.435 50.961 1.00 46.19 92 ALA A CA 1
ATOM 720 C C . ALA A 1 92 ? 4.809 33.851 51.257 1.00 46.19 92 ALA A C 1
ATOM 722 O O . ALA A 1 92 ? 5.729 34.322 50.597 1.00 46.19 92 ALA A O 1
ATOM 723 N N . ALA A 1 93 ? 4.206 34.450 52.293 1.00 43.75 93 ALA A N 1
ATOM 724 C CA . ALA A 1 93 ? 4.806 35.246 53.372 1.00 43.75 93 ALA A CA 1
ATOM 725 C C . ALA A 1 93 ? 5.620 36.516 53.042 1.00 43.75 93 ALA A C 1
ATOM 727 O O . ALA A 1 93 ? 6.767 36.434 52.610 1.00 43.75 93 ALA A O 1
ATOM 728 N N . ALA A 1 94 ? 5.080 37.683 53.413 1.00 40.69 94 ALA A N 1
ATOM 729 C CA . ALA A 1 94 ? 5.461 38.431 54.626 1.00 40.69 94 ALA A CA 1
ATOM 730 C C . ALA A 1 94 ? 4.575 39.678 54.781 1.00 40.69 94 ALA A C 1
ATOM 732 O O . ALA A 1 94 ? 4.357 40.370 53.762 1.00 40.69 94 ALA A O 1
#

Organism: NCBI:txid6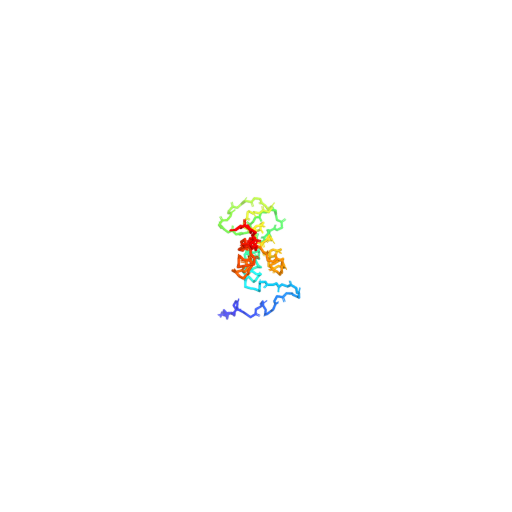83228

pLDDT: mean 73.91, std 17.6, range [40.53, 95.44]

Foldseek 3Di:
DDPDDPPPPCPFDDPLQQAGVLLVVLVVQLVQQPDDPVQAGPHPVRPRHGPPDPSNVVSVVSNVVRNCCVVPPDCPDVVNVVVPDDDDPDDDDD

Radius of gyration: 23.56 Å; Cα contacts (8 Å, |Δi|>4): 76; chains: 1; bounding box: 33×54×78 Å

Secondary structure (DSSP, 8-state):
-----TTSS---PPTT-S-HHHHHHHHHHHHHHPBPTTSBB--GGGTTPBSSPHHHHHHHHHHHHHHHTTS-SS---HHHHHTTS--PPPP---

Sequence (94 aa):
MTSQTGTDRQDFPPEGVTDPMLWRLAVSVAEEHRGAEQGHCRNLQCADQPQPCAPWTWAQRAMELAYQQGQTFGYRPASARARQAPRRPDAAAA

Mean predicted aligned error: 14.46 Å

Solvent-accessible surface area (backbone atoms only — not comparable to full-atom values): 5833 Å² total; per-residue (Å²): 134,85,85,77,66,94,74,64,90,69,79,69,70,64,88,71,52,59,33,56,66,52,28,55,52,18,52,54,48,27,66,55,36,40,60,43,100,82,49,26,27,6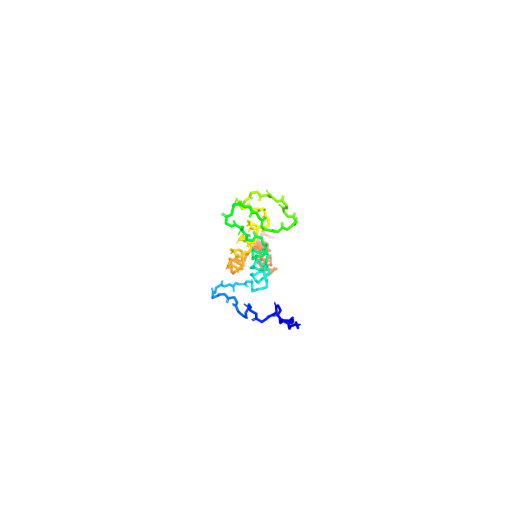4,29,77,94,46,66,74,36,56,53,83,37,69,67,30,52,49,17,55,51,38,37,55,46,13,42,46,54,78,62,63,84,76,76,71,56,74,72,66,62,66,74,64,59,79,76,74,78,77,88,81,88,134